Protein AF-A0A8T3NP96-F1 (afdb_monomer_lite)

Radius of gyration: 34.32 Å; chains: 1; bounding box: 72×90×73 Å

pLDDT: mean 74.41, std 21.09, range [34.72, 97.75]

Secondary structure (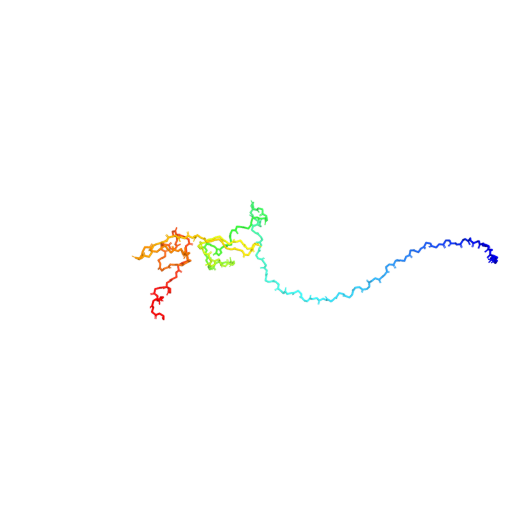DSSP, 8-state):
-----------------------------------PPPPTTTTSS--TT--PSPGGGT-TTSSS------SSEEETTTTEEE-PPEEEE-TTS-EEEE---EES-HHHHHHHTPEE-GGGGGTT--

Foldseek 3Di:
DDDDDDDDDDDDDDDDDDDDDDDDDDDDPPDPDDPDPDQPVVPDPDDSPDDDDAPCVVPVVHDDDHDQFFQFDADPVVRDTDHDWDWDADPVRDIDIDTAAEDCDPVCCVVNRHHHDVCVVCVVVD

Sequence (126 aa):
MTFAIPRRQLTRGAAILGALALAAATMMPALAQDPLPPPSSTGTNIPLTYQGPPPSEVDKNLVGPVKLLRAGTVDEAAFTVTLPLYRGELSNGKNVWYILTDTTDERNAEALGLNFSAKLNYAAIG

Struct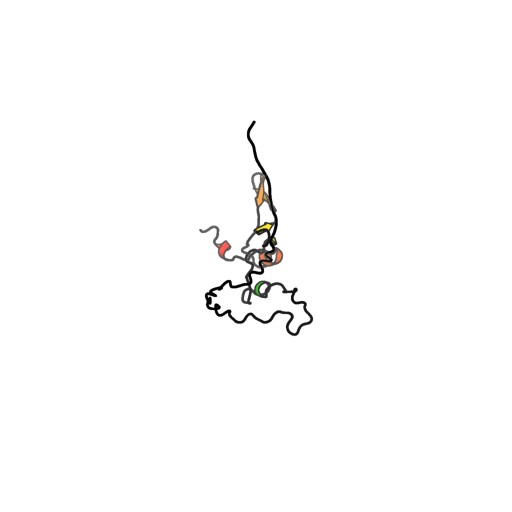ure (mmCIF, N/CA/C/O backbone):
data_AF-A0A8T3NP96-F1
#
_entry.id   AF-A0A8T3NP96-F1
#
loop_
_atom_site.group_PDB
_atom_site.id
_atom_site.type_symbol
_atom_site.label_atom_id
_atom_site.label_alt_id
_atom_site.label_comp_id
_atom_site.label_asym_id
_atom_site.label_entity_id
_atom_site.label_seq_id
_atom_site.pdbx_PDB_ins_code
_atom_site.Cartn_x
_atom_site.Cartn_y
_atom_site.Cartn_z
_atom_site.occupancy
_atom_site.B_iso_or_equiv
_atom_site.auth_seq_id
_atom_site.auth_comp_id
_atom_site.auth_asym_id
_atom_site.auth_atom_id
_atom_site.pdbx_PDB_model_num
ATOM 1 N N . MET A 1 1 ? 40.699 72.893 -41.381 1.00 41.19 1 MET A N 1
ATOM 2 C CA . MET A 1 1 ? 42.113 72.996 -41.809 1.00 41.19 1 MET A CA 1
ATOM 3 C C . MET A 1 1 ? 42.913 71.916 -41.091 1.00 41.19 1 MET A C 1
ATOM 5 O O . MET A 1 1 ? 42.533 71.588 -39.976 1.00 41.19 1 MET A O 1
ATOM 9 N N . THR A 1 2 ? 43.962 71.404 -41.752 1.00 38.09 2 THR A N 1
ATOM 10 C CA . THR A 1 2 ? 44.848 70.261 -41.402 1.00 38.09 2 THR A CA 1
ATOM 11 C C . THR A 1 2 ? 44.342 68.910 -41.951 1.00 38.09 2 THR A C 1
ATOM 13 O O . THR A 1 2 ? 43.380 68.369 -41.424 1.00 38.09 2 THR A O 1
ATOM 16 N N . PHE A 1 3 ? 44.715 68.504 -43.184 1.00 35.47 3 PHE A N 1
ATOM 17 C CA . PHE A 1 3 ? 45.943 67.769 -43.621 1.00 35.47 3 PHE A CA 1
ATOM 18 C C . PHE A 1 3 ? 46.060 66.376 -42.955 1.00 35.47 3 PHE A C 1
ATOM 20 O O . PHE A 1 3 ? 45.843 66.282 -41.760 1.00 35.47 3 PHE A O 1
ATOM 27 N N . ALA A 1 4 ? 46.435 65.248 -43.572 1.00 38.00 4 ALA A N 1
ATOM 28 C CA . ALA A 1 4 ? 46.990 64.889 -44.883 1.00 38.00 4 ALA A CA 1
ATOM 29 C C . ALA A 1 4 ? 46.973 63.330 -44.981 1.00 38.00 4 ALA A C 1
ATOM 31 O O . ALA A 1 4 ? 47.174 62.670 -43.971 1.00 38.00 4 ALA A O 1
ATOM 32 N N . ILE A 1 5 ? 46.630 62.726 -46.128 1.00 50.00 5 ILE A N 1
ATOM 33 C CA . ILE A 1 5 ? 47.512 62.005 -47.090 1.00 50.00 5 ILE A CA 1
ATOM 34 C C . ILE A 1 5 ? 47.434 60.453 -47.000 1.00 50.00 5 ILE A C 1
ATOM 36 O O . ILE A 1 5 ? 47.367 59.904 -45.905 1.00 50.00 5 ILE A O 1
ATOM 40 N N . PRO A 1 6 ? 47.430 59.733 -48.149 1.00 60.97 6 PRO A N 1
ATOM 41 C CA . PRO A 1 6 ? 47.130 58.300 -48.271 1.00 60.97 6 PRO A CA 1
ATOM 42 C C . PRO A 1 6 ? 48.387 57.438 -48.524 1.00 60.97 6 PRO A C 1
ATOM 44 O O . PRO A 1 6 ? 49.422 57.986 -48.893 1.00 60.97 6 PRO A O 1
ATOM 47 N N . ARG A 1 7 ? 48.278 56.094 -48.472 1.00 42.62 7 ARG A N 1
ATOM 48 C CA . ARG A 1 7 ? 48.787 55.132 -49.496 1.00 42.62 7 ARG A CA 1
ATOM 49 C C . ARG A 1 7 ? 48.939 53.684 -48.995 1.00 42.62 7 ARG A C 1
ATOM 51 O O . ARG A 1 7 ? 49.480 53.457 -47.927 1.00 42.62 7 ARG A O 1
ATOM 58 N N . ARG A 1 8 ? 48.673 52.775 -49.952 1.00 40.03 8 ARG A N 1
ATOM 59 C CA . ARG A 1 8 ? 49.332 51.475 -50.244 1.00 40.03 8 ARG A CA 1
ATOM 60 C C . ARG A 1 8 ? 49.143 50.336 -49.228 1.00 40.03 8 ARG A C 1
ATOM 62 O O . ARG A 1 8 ? 49.517 50.456 -48.080 1.00 40.03 8 ARG A O 1
ATOM 69 N N . GLN A 1 9 ? 48.446 49.256 -49.593 1.00 41.38 9 GLN A N 1
ATOM 70 C CA . GLN A 1 9 ? 48.787 48.159 -50.529 1.00 41.38 9 GLN A CA 1
ATOM 71 C C . GLN A 1 9 ? 49.557 46.999 -49.880 1.00 41.38 9 GLN A C 1
ATOM 73 O O . GLN A 1 9 ? 50.640 47.211 -49.353 1.00 41.38 9 GLN A O 1
ATOM 78 N N . LEU A 1 10 ? 49.005 45.794 -50.116 1.00 44.31 10 LEU A N 1
ATOM 79 C CA . LEU A 1 10 ? 49.567 44.442 -49.963 1.00 44.31 10 LEU A CA 1
ATOM 80 C C . LEU A 1 10 ? 49.906 44.049 -48.506 1.00 44.31 10 LEU A C 1
ATOM 82 O O . LEU A 1 10 ? 50.438 44.828 -47.739 1.00 44.31 10 LEU A O 1
ATOM 86 N N . THR A 1 11 ? 49.649 42.835 -48.019 1.00 37.06 11 THR A N 1
ATOM 87 C CA . THR A 1 11 ? 50.062 41.564 -48.618 1.00 37.06 11 THR A CA 1
ATOM 88 C C . THR A 1 11 ? 49.381 40.393 -47.891 1.00 37.06 11 THR A C 1
ATOM 90 O O . THR A 1 11 ? 49.174 40.430 -46.686 1.00 37.06 11 THR A O 1
ATOM 93 N N . ARG A 1 12 ? 49.060 39.363 -48.676 1.00 46.94 12 ARG A N 1
ATOM 94 C CA . ARG A 1 12 ? 48.894 37.927 -48.381 1.00 46.94 12 ARG A CA 1
ATOM 95 C C . ARG A 1 12 ? 49.326 37.440 -46.985 1.00 46.94 12 ARG A C 1
ATOM 97 O O . ARG A 1 12 ? 50.454 37.673 -46.571 1.00 46.94 12 ARG A O 1
ATOM 104 N N . GLY A 1 13 ? 48.499 36.586 -46.383 1.00 34.72 13 GLY A N 1
ATOM 105 C CA . GLY A 1 13 ? 48.904 35.728 -45.270 1.00 34.72 13 GLY A CA 1
ATOM 106 C C . GLY A 1 13 ? 47.811 34.737 -44.893 1.00 34.72 13 GLY A C 1
ATOM 107 O O . GLY A 1 13 ? 47.053 34.980 -43.964 1.00 34.72 13 GLY A O 1
ATOM 108 N N . ALA A 1 14 ? 47.702 33.637 -45.640 1.00 48.19 14 ALA A N 1
ATOM 109 C CA . ALA A 1 14 ? 46.930 32.477 -45.215 1.00 48.19 14 ALA A CA 1
ATOM 110 C C . ALA A 1 14 ? 47.599 31.883 -43.964 1.00 48.19 14 ALA A C 1
ATOM 112 O O . ALA A 1 14 ? 48.727 31.402 -44.044 1.00 48.19 14 ALA A O 1
ATOM 113 N N . ALA A 1 15 ? 46.923 31.938 -42.818 1.00 35.72 15 ALA A N 1
ATOM 114 C CA . ALA A 1 15 ? 47.371 31.284 -41.596 1.00 35.72 15 ALA A CA 1
ATOM 115 C C . ALA A 1 15 ? 46.652 29.936 -41.462 1.00 35.72 15 ALA A C 1
ATOM 117 O O . ALA A 1 15 ? 45.538 29.850 -40.953 1.00 35.72 15 ALA A O 1
ATOM 118 N N . ILE A 1 16 ? 47.306 28.884 -41.955 1.00 44.75 16 ILE A N 1
ATOM 119 C CA . ILE A 1 16 ? 47.082 27.512 -41.502 1.00 44.75 16 ILE A CA 1
ATOM 120 C C . ILE A 1 16 ? 47.903 27.373 -40.217 1.00 44.75 16 ILE A C 1
ATOM 122 O O . ILE A 1 16 ? 49.129 27.432 -40.268 1.00 44.75 16 ILE A O 1
ATOM 126 N N . LEU A 1 17 ? 47.242 27.209 -39.074 1.00 38.34 17 LEU A N 1
ATOM 127 C CA . LEU A 1 17 ? 47.885 26.822 -37.819 1.00 38.34 17 LEU A CA 1
ATOM 128 C C . LEU A 1 17 ? 47.223 25.538 -37.336 1.00 38.34 17 LEU A C 1
ATOM 130 O O . LEU A 1 17 ? 46.101 25.530 -36.835 1.00 38.34 17 LEU A O 1
ATOM 134 N N . GLY A 1 18 ? 47.931 24.442 -37.600 1.00 36.53 18 GLY A N 1
ATOM 135 C CA . GLY A 1 18 ? 47.600 23.106 -37.148 1.00 36.53 18 GLY A CA 1
ATOM 136 C C . GLY A 1 18 ? 47.941 22.893 -35.673 1.00 36.53 18 GLY A C 1
ATOM 137 O O . GLY A 1 18 ? 48.942 23.393 -35.170 1.00 36.53 18 GLY A O 1
ATOM 138 N N . ALA A 1 19 ? 47.045 22.141 -35.036 1.00 45.16 19 ALA A N 1
ATOM 139 C CA . ALA A 1 19 ? 47.206 21.192 -33.937 1.00 45.16 19 ALA A CA 1
ATOM 140 C C . ALA A 1 19 ? 48.500 21.214 -33.100 1.00 45.16 19 ALA A C 1
ATOM 142 O O . ALA A 1 19 ? 49.565 20.872 -33.603 1.00 45.16 19 ALA A O 1
ATOM 143 N N . LEU A 1 20 ? 48.338 21.378 -31.779 1.00 37.72 20 LEU A N 1
ATOM 144 C CA . LEU A 1 20 ? 48.697 20.339 -30.799 1.00 37.72 20 LEU A CA 1
ATOM 145 C C . LEU A 1 20 ? 48.077 20.680 -29.428 1.00 37.72 20 LEU A C 1
ATOM 147 O O . LEU A 1 20 ? 48.586 21.532 -28.706 1.00 37.72 20 LEU A O 1
ATOM 151 N N . ALA A 1 21 ? 46.970 20.031 -29.059 1.00 43.34 21 ALA A N 1
ATOM 152 C CA . ALA A 1 21 ? 46.462 20.056 -27.687 1.00 43.34 21 ALA A CA 1
ATOM 153 C C . ALA A 1 21 ? 46.843 18.733 -27.012 1.00 43.34 21 ALA A C 1
ATOM 155 O O . ALA A 1 21 ? 46.340 17.670 -27.373 1.00 43.34 21 ALA A O 1
ATOM 156 N N . LEU A 1 22 ? 47.780 18.804 -26.069 1.00 41.09 22 LEU A N 1
ATOM 157 C CA . LEU A 1 22 ? 48.245 17.681 -25.265 1.00 41.09 22 LEU A CA 1
ATOM 158 C C . LEU A 1 22 ? 47.193 17.381 -24.183 1.00 41.09 22 LEU A C 1
ATOM 160 O O . LEU A 1 22 ? 47.129 18.072 -23.170 1.00 41.09 22 LEU A O 1
ATOM 164 N N . ALA A 1 23 ? 46.338 16.382 -24.408 1.00 41.47 23 ALA A N 1
ATOM 165 C CA . ALA A 1 23 ? 45.392 15.913 -23.398 1.00 41.47 23 ALA A CA 1
ATOM 166 C C . ALA A 1 23 ? 46.086 14.905 -22.469 1.00 41.47 23 ALA A C 1
ATOM 168 O O . ALA A 1 23 ? 46.388 13.780 -22.866 1.00 41.47 23 ALA A O 1
ATOM 169 N N . ALA A 1 24 ? 46.343 15.310 -21.225 1.00 41.41 24 ALA A N 1
ATOM 170 C CA . ALA A 1 24 ? 46.736 14.399 -20.159 1.00 41.41 24 ALA A CA 1
ATOM 171 C C . ALA A 1 24 ? 45.517 13.548 -19.760 1.00 41.41 24 ALA A C 1
ATOM 173 O O . ALA A 1 24 ? 44.618 14.025 -19.072 1.00 41.41 24 ALA A O 1
ATOM 174 N N . ALA A 1 25 ? 45.466 12.297 -20.221 1.00 45.06 25 ALA A N 1
ATOM 175 C CA . ALA A 1 25 ? 44.471 11.330 -19.778 1.00 45.06 25 ALA A CA 1
ATOM 176 C C . ALA A 1 25 ? 44.874 10.784 -18.400 1.00 45.06 25 ALA A C 1
ATOM 178 O O . ALA A 1 25 ? 45.764 9.942 -18.282 1.00 45.06 25 ALA A O 1
ATOM 179 N N . THR A 1 26 ? 44.227 11.268 -17.343 1.00 43.72 26 THR A N 1
ATOM 180 C CA . THR A 1 26 ? 44.238 10.608 -16.038 1.00 43.72 26 THR A CA 1
ATOM 181 C C . THR A 1 26 ? 43.451 9.301 -16.149 1.00 43.72 26 THR A C 1
ATOM 183 O O . THR A 1 26 ? 42.236 9.301 -16.332 1.00 43.72 26 THR A O 1
ATOM 186 N N . MET A 1 27 ? 44.148 8.164 -16.070 1.00 48.72 27 MET A N 1
ATOM 187 C CA . MET A 1 27 ? 43.515 6.848 -15.978 1.00 48.72 27 MET A CA 1
ATOM 188 C C . MET A 1 27 ? 42.755 6.739 -14.651 1.00 48.72 27 MET A C 1
ATOM 190 O O . MET A 1 27 ? 43.365 6.639 -13.589 1.00 48.72 27 MET A O 1
ATOM 194 N N . MET A 1 28 ? 41.423 6.757 -14.703 1.00 51.47 28 MET A N 1
ATOM 195 C CA . MET A 1 28 ? 40.599 6.258 -13.602 1.00 51.47 28 MET A CA 1
ATOM 196 C C . MET A 1 28 ? 40.666 4.724 -13.602 1.00 51.47 28 MET A C 1
ATOM 198 O O . MET A 1 28 ? 40.574 4.121 -14.675 1.00 51.47 28 MET A O 1
ATOM 202 N N . PRO A 1 29 ? 40.811 4.066 -12.439 1.00 47.22 29 PRO A N 1
ATOM 203 C CA . PRO A 1 29 ? 40.694 2.621 -12.375 1.00 47.22 29 PRO A CA 1
ATOM 204 C C . PRO A 1 29 ? 39.235 2.262 -12.665 1.00 47.22 29 PRO A C 1
ATOM 206 O O . PRO A 1 29 ? 38.320 2.784 -12.026 1.00 47.22 29 PRO A O 1
ATOM 209 N N . ALA A 1 30 ? 39.009 1.397 -13.654 1.00 54.41 30 ALA A N 1
ATOM 210 C CA . ALA A 1 30 ? 37.698 0.808 -13.872 1.00 54.41 30 ALA A CA 1
ATOM 211 C C . ALA A 1 30 ? 37.311 0.052 -12.594 1.00 54.41 30 ALA A C 1
ATOM 213 O O . ALA A 1 30 ? 37.993 -0.897 -12.205 1.00 54.41 30 ALA A O 1
ATOM 214 N N . LEU A 1 31 ? 36.254 0.503 -11.914 1.00 43.22 31 LEU A N 1
ATOM 215 C CA . LEU A 1 31 ? 35.629 -0.271 -10.847 1.00 43.22 31 LEU A CA 1
ATOM 216 C C . LEU A 1 31 ? 35.284 -1.633 -11.449 1.00 43.22 31 LEU A C 1
ATOM 218 O O . LEU A 1 31 ? 34.625 -1.676 -12.487 1.00 43.22 31 LEU A O 1
ATOM 222 N N . ALA A 1 32 ? 35.774 -2.719 -10.852 1.00 53.78 32 ALA A N 1
ATOM 223 C CA . ALA A 1 32 ? 35.394 -4.064 -11.255 1.00 53.78 32 ALA A CA 1
ATOM 224 C C . ALA A 1 32 ? 33.866 -4.154 -11.165 1.00 53.78 32 ALA A C 1
ATOM 226 O O . ALA A 1 32 ? 33.302 -4.178 -10.075 1.00 53.78 32 ALA A O 1
ATOM 227 N N . GLN A 1 33 ? 33.199 -4.088 -12.315 1.00 47.94 33 GLN A N 1
ATOM 228 C CA . GLN A 1 33 ? 31.772 -4.324 -12.401 1.00 47.94 33 GLN A CA 1
ATOM 229 C C . GLN A 1 33 ? 31.595 -5.825 -12.220 1.00 47.94 33 GLN A C 1
ATOM 231 O O . GLN A 1 33 ? 32.196 -6.600 -12.971 1.00 47.94 33 GLN A O 1
ATOM 236 N N . ASP A 1 34 ? 30.802 -6.233 -11.229 1.00 55.75 34 ASP A N 1
ATOM 237 C CA . ASP A 1 34 ? 30.281 -7.596 -11.206 1.00 55.75 34 ASP A CA 1
ATOM 238 C C . ASP A 1 34 ? 29.719 -7.901 -12.603 1.00 55.75 34 ASP A C 1
ATOM 240 O O . ASP A 1 34 ? 29.055 -7.032 -13.186 1.00 55.75 34 ASP A O 1
ATOM 244 N N . PRO A 1 35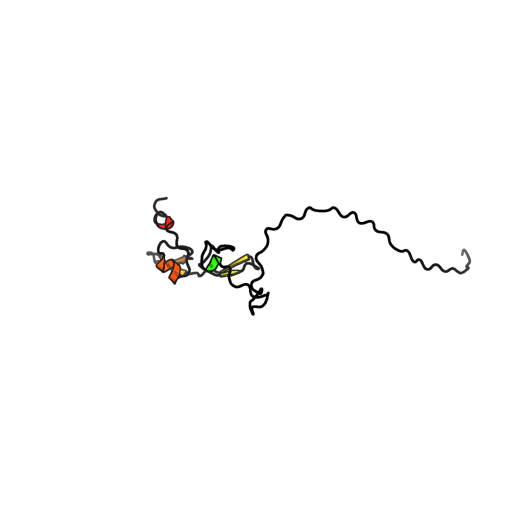 ? 30.025 -9.072 -13.194 1.00 56.22 35 PRO A N 1
ATOM 245 C CA . PRO A 1 35 ? 29.558 -9.392 -14.532 1.00 56.22 35 PRO A CA 1
ATOM 246 C C . PRO A 1 35 ? 28.038 -9.258 -14.561 1.00 56.22 35 PRO A C 1
ATOM 248 O O . PRO A 1 35 ? 27.323 -9.995 -13.880 1.00 56.22 35 PRO A O 1
ATOM 251 N N . LEU A 1 36 ? 27.552 -8.283 -15.332 1.00 58.56 36 LEU A N 1
ATOM 252 C CA . LEU A 1 36 ? 26.124 -8.089 -15.509 1.00 58.56 36 LEU A CA 1
ATOM 253 C C . LEU A 1 36 ? 25.564 -9.359 -16.160 1.00 58.56 36 LEU A C 1
ATOM 255 O O . LEU A 1 36 ? 26.158 -9.858 -17.125 1.00 58.56 36 LEU A O 1
ATOM 259 N N . PRO A 1 37 ? 24.446 -9.904 -15.653 1.00 64.50 37 PRO A N 1
ATOM 260 C CA . PRO A 1 37 ? 23.790 -11.013 -16.323 1.00 64.50 37 PRO A CA 1
ATOM 261 C C . PRO A 1 37 ? 23.498 -10.628 -17.786 1.00 64.50 37 PRO A C 1
ATOM 263 O O . PRO A 1 37 ? 23.195 -9.462 -18.064 1.00 64.50 37 PRO A O 1
ATOM 266 N N . PRO A 1 38 ? 23.616 -11.572 -18.740 1.00 67.50 38 PRO A N 1
ATOM 267 C CA . PRO A 1 38 ? 23.352 -11.291 -20.146 1.00 67.50 38 PRO A CA 1
ATOM 268 C C . PRO A 1 38 ? 21.921 -10.759 -20.326 1.00 67.50 38 PRO A C 1
ATOM 270 O O . PRO A 1 38 ? 21.019 -11.167 -19.588 1.00 67.50 38 PRO A O 1
ATOM 273 N N . PRO A 1 39 ? 21.684 -9.861 -21.301 1.00 68.25 39 PRO A N 1
ATOM 274 C CA . PRO A 1 39 ? 20.360 -9.292 -21.515 1.00 68.25 39 PRO A CA 1
ATOM 275 C C . PRO A 1 39 ? 19.359 -10.395 -21.867 1.00 68.25 39 PRO A C 1
ATOM 277 O O . PRO A 1 39 ? 19.718 -11.377 -22.523 1.00 68.25 39 PRO A O 1
ATOM 280 N N . SER A 1 40 ? 18.091 -10.207 -21.490 1.00 68.00 40 SER A N 1
ATOM 281 C CA . SER A 1 40 ? 17.003 -11.179 -21.687 1.00 68.00 40 SER A CA 1
ATOM 282 C C . SER A 1 40 ? 16.797 -11.606 -23.149 1.00 68.00 40 SER A C 1
ATOM 284 O O . SER A 1 40 ? 16.240 -12.671 -23.398 1.00 68.00 40 SER A O 1
ATOM 286 N N . SER A 1 41 ? 17.283 -10.810 -24.108 1.00 74.12 41 SER A N 1
ATOM 287 C CA . SER A 1 41 ? 17.304 -11.087 -25.552 1.00 74.12 41 SER A CA 1
ATOM 288 C C . SER A 1 41 ? 18.350 -12.125 -25.985 1.00 74.12 41 SER A C 1
ATOM 290 O O . SER A 1 41 ? 18.402 -12.519 -27.149 1.00 74.12 41 SER A O 1
ATOM 292 N N . THR A 1 42 ? 19.243 -12.545 -25.088 1.00 76.75 42 THR A N 1
ATOM 293 C CA . THR A 1 42 ? 20.285 -13.530 -25.400 1.00 76.75 42 THR A CA 1
ATOM 294 C C . THR A 1 42 ? 19.654 -14.916 -25.472 1.00 76.75 42 THR A C 1
ATOM 296 O O . THR A 1 42 ? 19.278 -15.484 -24.453 1.00 76.75 42 THR A O 1
ATOM 299 N N . GLY A 1 43 ? 19.520 -15.466 -26.681 1.00 71.62 43 GLY A N 1
ATOM 300 C CA . GLY A 1 43 ? 18.939 -16.799 -26.892 1.00 71.62 43 GLY A CA 1
ATOM 301 C C . GLY A 1 43 ? 17.404 -16.852 -26.886 1.00 71.62 43 GLY A C 1
ATOM 302 O O . GLY A 1 43 ? 16.843 -17.945 -26.875 1.00 71.62 43 GLY A O 1
ATOM 303 N N . THR A 1 44 ? 16.716 -15.706 -26.926 1.00 76.38 44 THR A N 1
ATOM 304 C CA . THR A 1 44 ? 15.247 -15.614 -27.005 1.00 76.38 44 THR A CA 1
ATOM 305 C C . THR A 1 44 ? 14.820 -14.689 -28.154 1.00 76.38 44 THR A C 1
ATOM 307 O O . THR A 1 44 ? 15.589 -13.840 -28.596 1.00 76.38 44 THR A O 1
ATOM 310 N N . ASN A 1 45 ? 13.584 -14.824 -28.655 1.00 74.44 45 ASN A N 1
ATOM 311 C CA . ASN A 1 45 ? 13.000 -13.887 -29.631 1.00 74.44 45 ASN A CA 1
ATOM 312 C C . ASN A 1 45 ? 12.321 -12.702 -28.918 1.00 74.44 45 ASN A C 1
ATOM 314 O O . ASN A 1 45 ? 11.150 -12.402 -29.146 1.00 74.44 45 ASN A O 1
ATOM 318 N N . ILE A 1 46 ? 13.034 -12.098 -27.969 1.00 67.06 46 ILE A N 1
ATOM 319 C CA . ILE A 1 46 ? 12.555 -10.982 -27.156 1.00 67.06 46 ILE A CA 1
ATOM 320 C C . ILE A 1 46 ? 13.459 -9.779 -27.459 1.00 67.06 46 ILE A C 1
ATOM 322 O O . ILE A 1 46 ? 14.684 -9.916 -27.400 1.00 67.06 46 ILE A O 1
ATOM 326 N N . PRO A 1 47 ? 12.907 -8.605 -27.820 1.00 71.44 47 PRO A N 1
ATOM 327 C CA . PRO A 1 47 ? 13.724 -7.439 -28.135 1.00 71.44 47 PRO A CA 1
ATOM 328 C C . PRO A 1 47 ? 14.501 -6.962 -26.900 1.00 71.44 47 PRO A C 1
ATOM 330 O O . PRO A 1 47 ? 14.001 -7.049 -25.782 1.00 71.44 47 PRO A O 1
ATOM 333 N N . LEU A 1 48 ? 15.692 -6.380 -27.106 1.00 63.66 48 LEU A N 1
ATOM 334 C CA . LEU A 1 48 ? 16.528 -5.776 -26.045 1.00 63.66 48 LEU A CA 1
ATOM 335 C C . LEU A 1 48 ? 15.774 -4.772 -25.158 1.00 63.66 48 LEU A C 1
ATOM 337 O O . LEU A 1 48 ? 16.166 -4.527 -24.021 1.00 63.66 48 LEU A O 1
ATOM 341 N N . THR A 1 49 ? 14.715 -4.170 -25.694 1.00 65.69 49 THR A N 1
ATOM 342 C CA . THR A 1 49 ? 13.879 -3.178 -25.017 1.00 65.69 49 THR A CA 1
ATOM 343 C C . THR A 1 49 ? 12.848 -3.789 -24.073 1.00 65.69 49 THR A C 1
ATOM 345 O O . THR A 1 49 ? 12.305 -3.071 -23.240 1.00 65.69 49 THR A O 1
ATOM 348 N N . TYR A 1 50 ? 12.565 -5.089 -24.179 1.00 62.31 50 TYR A N 1
ATOM 349 C CA . TYR A 1 50 ? 11.671 -5.782 -23.261 1.00 62.31 50 TYR A CA 1
ATOM 350 C C . TYR A 1 50 ? 12.497 -6.409 -22.141 1.00 62.31 50 TYR A C 1
ATOM 352 O O . TYR A 1 50 ? 12.990 -7.533 -22.241 1.00 62.31 50 TYR A O 1
ATOM 360 N N . GLN A 1 51 ? 12.645 -5.654 -21.061 1.00 64.75 51 GLN A N 1
ATOM 361 C CA . GLN A 1 51 ? 12.927 -6.230 -19.757 1.00 64.75 51 GLN A CA 1
ATOM 362 C C . GLN A 1 51 ? 11.566 -6.473 -19.119 1.00 64.75 51 GLN A C 1
ATOM 364 O O . GLN A 1 51 ? 10.799 -5.534 -18.905 1.00 64.75 51 GLN A O 1
ATOM 369 N N . GLY A 1 52 ? 11.224 -7.743 -18.906 1.00 69.19 52 GLY A N 1
ATOM 370 C CA . GLY A 1 52 ? 10.050 -8.074 -18.110 1.00 69.19 52 GLY A CA 1
ATOM 371 C C . GLY A 1 52 ? 10.165 -7.464 -16.706 1.00 69.19 52 GLY A C 1
ATOM 372 O O . GLY A 1 52 ? 11.260 -7.049 -16.310 1.00 69.19 52 GLY A O 1
ATOM 373 N N . PRO A 1 53 ? 9.059 -7.409 -15.946 1.00 73.00 53 PRO A N 1
ATOM 374 C CA . PRO A 1 53 ? 9.120 -7.034 -14.539 1.00 73.00 53 PRO A CA 1
ATOM 375 C C . PRO A 1 53 ? 10.226 -7.829 -13.829 1.00 73.00 53 PRO A C 1
ATOM 377 O O . PRO A 1 53 ? 10.440 -9.005 -14.161 1.00 73.00 53 PRO A O 1
ATOM 380 N N . PRO A 1 54 ? 10.977 -7.200 -12.909 1.00 78.12 54 PRO A N 1
ATOM 381 C CA . PRO A 1 54 ? 12.116 -7.854 -12.295 1.00 78.12 54 PRO A CA 1
ATOM 382 C C . PRO A 1 54 ? 11.648 -9.134 -11.584 1.00 78.12 54 PRO A C 1
ATOM 384 O O . PRO A 1 54 ? 10.552 -9.152 -11.020 1.00 78.12 54 PRO A O 1
ATOM 387 N N . PRO A 1 55 ? 12.455 -10.210 -11.579 1.00 80.12 55 PRO A N 1
ATOM 388 C CA . PRO A 1 55 ? 12.092 -11.468 -10.921 1.00 80.12 55 PRO A CA 1
ATOM 389 C C . PRO A 1 55 ? 11.638 -11.299 -9.459 1.00 80.12 55 PRO A C 1
ATOM 391 O O . PRO A 1 55 ? 10.794 -12.060 -8.985 1.00 80.12 55 PRO A O 1
ATOM 394 N N . SER A 1 56 ? 12.148 -10.265 -8.778 1.00 81.06 56 SER A N 1
ATOM 395 C CA . SER A 1 56 ? 11.751 -9.835 -7.433 1.00 81.06 56 SER A CA 1
ATOM 396 C C . SER A 1 56 ? 10.269 -9.455 -7.274 1.00 81.06 56 SER A C 1
ATOM 398 O O . SER A 1 56 ? 9.774 -9.455 -6.147 1.00 81.06 56 SER A O 1
ATOM 400 N N . GLU A 1 57 ? 9.542 -9.143 -8.356 1.00 78.81 57 GLU A N 1
ATOM 401 C CA . GLU A 1 57 ? 8.087 -8.913 -8.321 1.00 78.81 57 GLU A CA 1
ATOM 402 C C . GLU A 1 57 ? 7.284 -10.202 -8.117 1.00 78.81 57 GLU A C 1
ATOM 404 O O . GLU A 1 57 ? 6.195 -10.157 -7.547 1.00 78.81 57 GLU A O 1
ATOM 409 N N . VAL A 1 58 ? 7.817 -11.347 -8.560 1.00 80.25 58 VAL A N 1
ATOM 410 C CA . VAL A 1 58 ? 7.174 -12.659 -8.390 1.00 80.25 58 VAL A CA 1
ATOM 411 C C . VAL A 1 58 ? 7.608 -13.295 -7.074 1.00 80.25 58 VAL A C 1
ATOM 413 O O . VAL A 1 58 ? 6.772 -13.761 -6.303 1.00 80.25 58 VAL A O 1
ATOM 416 N N . ASP A 1 59 ? 8.913 -13.291 -6.800 1.00 80.62 59 ASP A N 1
ATOM 417 C CA . ASP A 1 59 ? 9.479 -13.767 -5.542 1.00 80.62 59 ASP A CA 1
ATOM 418 C C . ASP A 1 59 ? 10.559 -12.798 -5.066 1.00 80.62 59 ASP A C 1
ATOM 420 O O . ASP A 1 59 ? 11.608 -12.647 -5.687 1.00 80.62 59 ASP A O 1
ATOM 424 N N . LYS A 1 60 ? 10.312 -12.183 -3.907 1.00 81.94 60 LYS A N 1
ATOM 425 C CA . LYS A 1 60 ? 11.203 -11.216 -3.252 1.00 81.94 60 LYS A CA 1
ATOM 426 C C . LYS A 1 60 ? 12.621 -11.735 -2.979 1.00 81.94 60 LYS A C 1
ATOM 428 O O . LYS A 1 60 ? 13.494 -10.931 -2.671 1.00 81.94 60 LYS A O 1
ATOM 433 N N . ASN A 1 61 ? 12.838 -13.052 -3.010 1.00 85.38 61 ASN A N 1
ATOM 434 C CA . ASN A 1 61 ? 14.155 -13.665 -2.830 1.00 85.38 61 ASN A CA 1
ATOM 435 C C . ASN A 1 61 ? 14.972 -13.710 -4.132 1.00 85.38 61 ASN A C 1
ATOM 437 O O . ASN A 1 61 ? 16.157 -14.041 -4.097 1.00 85.38 61 ASN A O 1
ATOM 441 N N . LEU A 1 62 ? 14.352 -13.417 -5.277 1.00 86.69 62 LEU A N 1
ATOM 442 C CA . LEU A 1 62 ? 15.012 -13.381 -6.575 1.00 86.69 62 LEU A CA 1
ATOM 443 C C . LEU A 1 62 ? 15.678 -12.026 -6.829 1.00 86.69 62 LEU A C 1
ATOM 445 O O . LEU A 1 62 ? 15.428 -11.032 -6.150 1.00 86.69 62 LEU A O 1
ATOM 449 N N . VAL A 1 63 ? 16.564 -12.003 -7.826 1.00 83.44 63 VAL A N 1
ATOM 450 C CA . VAL A 1 63 ? 17.381 -10.828 -8.133 1.00 83.44 63 VAL A CA 1
ATOM 451 C C . VAL A 1 63 ? 16.521 -9.662 -8.639 1.00 83.44 63 VAL A C 1
ATOM 453 O O . VAL A 1 63 ? 15.617 -9.853 -9.454 1.00 83.44 63 VAL A O 1
ATOM 456 N N . GLY A 1 64 ? 16.841 -8.450 -8.184 1.00 82.00 64 GLY A N 1
ATOM 457 C CA . GLY A 1 64 ? 16.187 -7.210 -8.606 1.00 82.00 64 GLY A CA 1
ATOM 458 C C . GLY A 1 64 ? 15.738 -6.332 -7.433 1.00 82.00 64 GLY A C 1
ATOM 459 O O . GLY A 1 64 ? 15.741 -6.772 -6.282 1.00 82.00 64 GLY A O 1
ATOM 460 N N . PRO A 1 65 ? 15.372 -5.067 -7.697 1.00 80.62 65 PRO A N 1
ATOM 461 C CA . PRO A 1 65 ? 14.807 -4.190 -6.679 1.00 80.62 65 PRO A CA 1
ATOM 462 C C . PRO A 1 65 ? 13.455 -4.738 -6.203 1.00 80.62 65 PRO A C 1
ATOM 464 O O . PRO A 1 65 ? 12.592 -5.092 -7.005 1.00 80.62 65 PRO A O 1
ATOM 467 N N . VAL A 1 66 ? 13.261 -4.821 -4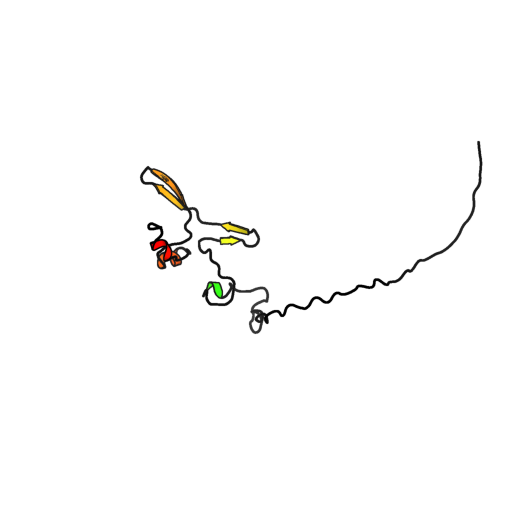.887 1.00 82.06 66 VAL A N 1
ATOM 468 C CA . VAL A 1 66 ? 11.984 -5.250 -4.301 1.00 82.06 66 VAL A CA 1
ATOM 469 C C . VAL A 1 66 ? 11.073 -4.036 -4.156 1.00 82.06 66 VAL A C 1
ATOM 471 O O . VAL A 1 66 ? 11.405 -3.078 -3.453 1.00 82.06 66 VAL A O 1
ATOM 474 N N . LYS A 1 67 ? 9.897 -4.082 -4.787 1.00 80.75 67 LYS A N 1
ATOM 475 C CA . LYS A 1 67 ? 8.890 -3.028 -4.659 1.00 80.75 67 LYS A CA 1
ATOM 476 C C . LYS A 1 67 ? 8.135 -3.175 -3.338 1.00 80.75 67 LYS A C 1
ATOM 478 O O . LYS A 1 67 ? 7.350 -4.099 -3.158 1.00 80.75 67 LYS A O 1
ATOM 483 N N . LEU A 1 68 ? 8.374 -2.244 -2.415 1.00 87.38 68 LEU A N 1
ATOM 484 C CA . LEU A 1 68 ? 7.765 -2.273 -1.080 1.00 87.38 68 LEU A CA 1
ATOM 485 C C . LEU A 1 68 ? 6.356 -1.680 -1.032 1.00 87.38 68 LEU A C 1
ATOM 487 O O . LEU A 1 68 ? 5.615 -1.979 -0.107 1.00 87.38 68 LEU A O 1
ATOM 491 N N . LEU A 1 69 ? 5.976 -0.831 -1.986 1.00 88.56 69 LEU A N 1
ATOM 492 C CA . LEU A 1 69 ? 4.638 -0.250 -2.031 1.00 88.56 69 LEU A CA 1
ATOM 493 C C . LEU A 1 69 ? 3.768 -1.004 -3.036 1.00 88.56 69 LEU A C 1
ATOM 495 O O . LEU A 1 69 ? 3.990 -0.904 -4.244 1.00 88.56 69 LEU A O 1
ATOM 499 N N . ARG A 1 70 ? 2.753 -1.711 -2.531 1.00 90.31 70 ARG A N 1
ATOM 500 C CA . ARG A 1 70 ? 1.791 -2.458 -3.359 1.00 90.31 70 ARG A CA 1
ATOM 501 C C . ARG A 1 70 ? 0.453 -1.743 -3.557 1.00 90.31 70 ARG A C 1
ATOM 503 O O . ARG A 1 70 ? -0.167 -1.915 -4.597 1.00 90.31 70 ARG A O 1
ATOM 510 N N . ALA A 1 71 ? 0.061 -0.880 -2.618 1.00 92.38 71 ALA A N 1
ATOM 511 C CA . ALA A 1 71 ? -1.273 -0.277 -2.551 1.00 92.38 71 ALA A CA 1
ATOM 512 C C . ALA A 1 71 ? -1.620 0.743 -3.659 1.00 92.38 71 ALA A C 1
ATOM 514 O O . ALA A 1 71 ? -2.662 1.394 -3.593 1.00 92.38 71 ALA A O 1
ATOM 515 N N . GLY A 1 72 ? -0.756 0.933 -4.657 1.00 91.44 72 GLY A N 1
ATOM 516 C CA . GLY A 1 72 ? -0.961 1.910 -5.720 1.00 91.44 72 GLY A CA 1
ATOM 517 C C . GLY A 1 72 ? 0.132 1.882 -6.783 1.00 91.44 72 GLY A C 1
ATOM 518 O O . GLY A 1 72 ? 0.948 0.960 -6.856 1.00 91.44 72 GLY A O 1
ATOM 519 N N . THR A 1 73 ? 0.150 2.914 -7.624 1.00 90.62 73 THR A N 1
ATOM 520 C CA . THR A 1 73 ? 1.101 3.037 -8.734 1.00 90.62 73 THR A CA 1
ATOM 521 C C . THR A 1 73 ? 2.211 4.021 -8.389 1.00 90.62 73 THR A C 1
ATOM 523 O O . THR A 1 73 ? 1.955 5.098 -7.848 1.00 90.62 73 THR A O 1
ATOM 526 N N . VAL A 1 74 ? 3.444 3.650 -8.727 1.00 88.75 74 VAL A N 1
ATOM 527 C CA . VAL A 1 74 ? 4.635 4.492 -8.571 1.00 88.75 74 VAL A CA 1
ATOM 528 C C . VAL A 1 74 ? 5.064 4.933 -9.962 1.00 88.75 74 VAL A C 1
ATOM 530 O O . VAL A 1 74 ? 5.235 4.087 -10.838 1.00 88.75 74 VAL A O 1
ATOM 533 N N . ASP A 1 75 ? 5.215 6.239 -10.150 1.00 88.94 75 ASP A N 1
ATOM 534 C CA . ASP A 1 75 ? 5.866 6.829 -11.313 1.00 88.94 75 ASP A CA 1
ATOM 535 C C . ASP A 1 75 ? 7.274 7.257 -10.891 1.00 88.94 75 ASP A C 1
ATOM 537 O O . ASP A 1 75 ? 7.467 8.273 -10.216 1.00 88.94 75 ASP A O 1
ATOM 541 N N . GLU A 1 76 ? 8.255 6.434 -11.252 1.00 86.38 76 GLU A N 1
ATOM 542 C CA . GLU A 1 76 ? 9.658 6.645 -10.896 1.00 86.38 76 GLU A CA 1
ATOM 543 C C . GLU A 1 76 ? 10.283 7.826 -11.648 1.00 86.38 76 GLU A C 1
ATOM 545 O O . GLU A 1 76 ? 11.185 8.471 -11.119 1.00 86.38 76 GLU A O 1
ATOM 550 N N . ALA A 1 77 ? 9.792 8.154 -12.849 1.00 86.81 77 ALA A N 1
ATOM 551 C CA . ALA A 1 77 ? 10.311 9.268 -13.639 1.00 86.81 77 ALA A CA 1
ATOM 552 C C . ALA A 1 77 ? 9.831 10.615 -13.085 1.00 86.81 77 ALA A C 1
ATOM 554 O O . ALA A 1 77 ? 10.595 11.580 -13.032 1.00 86.81 77 ALA A O 1
ATOM 555 N N . ALA A 1 78 ? 8.570 10.674 -12.651 1.00 93.12 78 ALA A N 1
ATOM 556 C CA . ALA A 1 78 ? 7.993 11.856 -12.023 1.00 93.12 78 ALA A CA 1
ATOM 557 C C . ALA A 1 78 ? 8.268 11.940 -10.512 1.00 93.12 78 ALA A C 1
ATOM 559 O O . ALA A 1 78 ? 7.958 12.963 -9.904 1.00 93.12 78 ALA A O 1
ATOM 560 N N . PHE A 1 79 ? 8.821 10.888 -9.898 1.00 88.69 79 PHE A N 1
ATOM 561 C CA . PHE A 1 79 ? 8.955 10.741 -8.443 1.00 88.69 79 PHE A CA 1
ATOM 562 C C . PHE A 1 79 ? 7.621 10.918 -7.702 1.00 88.69 79 PHE A C 1
ATOM 564 O O . PHE A 1 79 ? 7.552 11.558 -6.650 1.00 88.69 79 PHE A O 1
ATOM 571 N N . THR A 1 80 ? 6.541 10.358 -8.253 1.00 94.75 80 THR A N 1
ATOM 572 C CA . THR A 1 80 ? 5.200 10.462 -7.663 1.00 94.75 80 THR A CA 1
ATOM 573 C C . THR A 1 80 ? 4.588 9.101 -7.370 1.00 94.75 80 THR A C 1
ATOM 575 O O . THR A 1 80 ? 4.936 8.076 -7.956 1.00 94.75 80 THR A O 1
ATOM 578 N N . VAL A 1 81 ? 3.647 9.100 -6.428 1.00 93.44 81 VAL A N 1
ATOM 579 C CA . VAL A 1 81 ? 2.846 7.935 -6.069 1.00 93.44 81 VAL A CA 1
ATOM 580 C C . VAL A 1 81 ? 1.369 8.298 -6.132 1.00 93.44 81 VAL A C 1
ATOM 582 O O . VAL A 1 81 ? 0.958 9.344 -5.631 1.00 93.44 81 VAL A O 1
ATOM 585 N N . THR A 1 82 ? 0.565 7.423 -6.734 1.00 95.94 82 THR A N 1
ATOM 586 C CA . THR A 1 82 ? -0.898 7.539 -6.744 1.00 95.94 82 THR A CA 1
ATOM 587 C C . THR A 1 82 ? -1.496 6.445 -5.872 1.00 95.94 82 THR A C 1
ATOM 589 O O . THR A 1 82 ? -1.250 5.261 -6.105 1.00 95.94 82 THR A O 1
ATOM 592 N N . LEU A 1 83 ? -2.282 6.846 -4.869 1.00 95.69 83 LEU A N 1
ATOM 593 C CA . LEU A 1 83 ? -2.907 5.952 -3.893 1.00 95.69 83 LEU A CA 1
ATOM 594 C C . LEU A 1 83 ? -4.440 6.078 -3.933 1.00 95.69 83 LEU A C 1
ATOM 596 O O . LEU A 1 83 ? -4.946 7.197 -4.065 1.00 95.69 83 LEU A O 1
ATOM 600 N N . PRO A 1 84 ? -5.193 4.975 -3.775 1.00 94.69 84 PRO A N 1
ATOM 601 C CA . PRO A 1 84 ? -6.645 5.023 -3.647 1.00 94.69 84 PRO A CA 1
ATOM 602 C C . PRO A 1 84 ? -7.072 5.743 -2.365 1.00 94.69 84 PRO A C 1
ATOM 604 O O . PRO A 1 84 ? -6.619 5.399 -1.273 1.00 94.69 84 PRO A O 1
ATOM 607 N N . LEU A 1 85 ? -7.980 6.712 -2.497 1.00 96.81 85 LEU A N 1
ATOM 608 C CA . LEU A 1 85 ? -8.591 7.400 -1.363 1.00 96.81 85 LEU A CA 1
ATOM 609 C C . LEU A 1 85 ? -9.956 6.783 -1.055 1.00 96.81 85 LEU A C 1
ATOM 611 O O . LEU A 1 85 ? -10.888 6.879 -1.855 1.00 96.81 85 LEU A O 1
ATOM 615 N N . TYR A 1 86 ? -10.085 6.191 0.125 1.00 95.56 86 TYR A N 1
ATOM 616 C CA . TYR A 1 86 ? -11.336 5.628 0.615 1.00 95.56 86 TYR A CA 1
ATOM 617 C C . TYR A 1 86 ? -12.065 6.632 1.499 1.00 95.56 86 TYR A C 1
ATOM 619 O O . TYR A 1 86 ? -11.441 7.438 2.189 1.00 95.56 86 TYR A O 1
ATOM 627 N N . ARG A 1 87 ? -13.398 6.566 1.496 1.00 97.25 87 ARG A N 1
ATOM 628 C CA . ARG A 1 87 ? -14.262 7.332 2.397 1.00 97.25 87 ARG A CA 1
ATOM 629 C C . ARG A 1 87 ? -14.894 6.383 3.406 1.00 97.25 87 ARG A C 1
ATOM 631 O O . ARG A 1 87 ? -15.483 5.379 3.021 1.00 97.25 87 ARG A O 1
ATOM 638 N N . GLY A 1 88 ? -14.814 6.749 4.675 1.00 96.44 88 GLY A N 1
ATOM 639 C CA . GLY A 1 88 ? -15.533 6.123 5.774 1.00 96.44 88 GLY A CA 1
ATOM 640 C C . GLY A 1 88 ? -16.343 7.148 6.556 1.00 96.44 88 GLY A C 1
ATOM 641 O O . GLY A 1 88 ? -16.336 8.346 6.260 1.00 96.44 88 GLY A O 1
ATOM 642 N N . GLU A 1 89 ? -17.014 6.662 7.589 1.00 97.56 89 GLU A N 1
ATOM 643 C CA . GLU A 1 89 ? -17.811 7.469 8.501 1.00 97.56 89 GLU A CA 1
ATOM 644 C C . GLU A 1 89 ? -17.490 7.061 9.940 1.00 97.56 89 GLU A C 1
ATOM 646 O O . GLU A 1 89 ? -17.424 5.876 10.270 1.00 97.56 89 GLU A O 1
ATOM 651 N N . LEU A 1 90 ? -17.238 8.049 10.795 1.00 95.62 90 LEU A N 1
ATOM 652 C CA . LEU A 1 90 ? -17.081 7.846 12.229 1.00 95.62 90 LEU A CA 1
ATOM 653 C C . LEU A 1 90 ? -18.451 7.640 12.880 1.00 95.62 90 LEU A C 1
ATOM 655 O O . LEU A 1 90 ? -19.460 8.142 12.397 1.00 95.62 90 LEU A O 1
ATOM 659 N N . SER A 1 91 ? -18.483 7.017 14.058 1.00 95.69 91 SER A N 1
ATOM 660 C CA . SER A 1 91 ? -19.724 6.787 14.822 1.00 95.69 91 SER A CA 1
ATOM 661 C C . SER A 1 91 ? -20.528 8.055 15.150 1.00 95.69 91 SER A C 1
ATOM 663 O O . SER A 1 91 ? -21.706 7.973 15.480 1.00 95.69 91 SER A O 1
ATOM 665 N N . ASN A 1 92 ? -19.906 9.233 15.060 1.00 96.00 92 ASN A N 1
ATOM 666 C CA . ASN A 1 92 ? -20.543 10.537 15.249 1.00 96.00 92 ASN A CA 1
ATOM 667 C C . ASN A 1 92 ? -21.006 11.206 13.935 1.00 96.00 92 ASN A C 1
ATOM 669 O O . ASN A 1 92 ? -21.251 12.412 13.936 1.00 96.00 92 ASN A O 1
ATOM 673 N N . GLY A 1 93 ? -21.077 10.463 12.825 1.00 96.06 93 GLY A N 1
ATOM 674 C CA . GLY A 1 93 ? -21.558 10.931 11.518 1.00 96.06 93 GLY A CA 1
ATOM 675 C C . GLY A 1 93 ? -20.563 11.790 10.730 1.00 96.06 93 GLY A C 1
ATOM 676 O O . GLY A 1 93 ? -20.895 12.316 9.668 1.00 96.06 93 GLY A O 1
ATOM 677 N N . LYS A 1 94 ? -19.334 11.978 11.231 1.00 97.56 94 LYS A N 1
ATOM 678 C CA . LYS A 1 94 ? -18.295 12.707 10.495 1.00 97.56 94 LYS A CA 1
ATOM 679 C C . LYS A 1 94 ? -17.634 11.803 9.463 1.00 97.56 94 LYS A C 1
ATOM 681 O O . LYS A 1 94 ? -17.183 10.707 9.786 1.00 97.56 94 LYS A O 1
ATOM 686 N N . ASN A 1 95 ? -17.504 12.311 8.243 1.00 97.75 95 ASN A N 1
ATOM 687 C CA . ASN A 1 95 ? -16.741 11.645 7.196 1.00 97.75 95 ASN A CA 1
ATOM 688 C C . ASN A 1 95 ? -15.244 11.616 7.540 1.00 97.75 95 ASN A C 1
ATOM 690 O O . ASN A 1 95 ? -14.692 12.601 8.037 1.00 97.75 95 ASN A O 1
ATOM 694 N N . VAL A 1 96 ? -14.593 10.506 7.210 1.00 97.56 96 VAL A N 1
ATOM 695 C CA . VAL A 1 96 ? -13.139 10.335 7.263 1.00 97.56 96 VAL A CA 1
ATOM 696 C C . VAL A 1 96 ? -12.653 9.824 5.914 1.00 97.56 96 VAL A C 1
ATOM 698 O O . VAL A 1 96 ? -13.337 9.039 5.260 1.00 97.56 96 VAL A O 1
ATOM 701 N N . TRP A 1 97 ? -11.478 10.271 5.489 1.00 97.50 97 TRP A N 1
ATOM 702 C CA . TRP A 1 97 ? -10.840 9.809 4.265 1.00 97.50 97 TRP A CA 1
ATOM 703 C C . TRP A 1 97 ? -9.504 9.193 4.623 1.00 97.50 97 TRP A C 1
ATOM 705 O O . TRP A 1 97 ? -8.770 9.743 5.444 1.00 97.50 97 TRP A O 1
ATOM 715 N N . TYR A 1 98 ? -9.214 8.038 4.045 1.00 96.06 98 TYR A N 1
ATOM 716 C CA . TYR A 1 98 ? -8.058 7.248 4.430 1.00 96.06 98 TYR A CA 1
ATOM 717 C C . TYR A 1 98 ? -7.501 6.467 3.245 1.00 96.06 98 TYR A C 1
ATOM 719 O O . TYR A 1 98 ? -8.191 6.197 2.263 1.00 96.06 98 TYR A O 1
ATOM 727 N N . ILE A 1 99 ? -6.228 6.111 3.365 1.00 95.88 99 ILE A N 1
ATOM 728 C CA . ILE A 1 99 ? -5.519 5.209 2.460 1.00 95.88 99 ILE A CA 1
ATOM 729 C C . ILE A 1 99 ? -5.232 3.907 3.206 1.00 95.88 99 ILE A C 1
ATOM 731 O O . ILE A 1 99 ? -5.078 3.915 4.429 1.00 95.88 99 ILE A O 1
ATOM 735 N N . LEU A 1 100 ? -5.156 2.797 2.479 1.00 94.19 100 LEU A N 1
ATOM 736 C CA . LEU A 1 100 ? -4.692 1.515 3.012 1.00 94.19 100 LEU A CA 1
ATOM 737 C C . LEU A 1 100 ? -3.337 1.219 2.392 1.00 94.19 100 LEU A C 1
ATOM 739 O O . LEU A 1 100 ? -3.218 1.255 1.174 1.00 94.19 100 LEU A O 1
ATOM 743 N N . THR A 1 101 ? -2.337 0.920 3.214 1.00 93.38 101 THR A N 1
ATOM 744 C CA . THR A 1 101 ? -0.993 0.538 2.749 1.00 93.38 101 THR A CA 1
ATOM 745 C C . THR A 1 101 ? -0.662 -0.903 3.117 1.00 93.38 101 THR A C 1
ATOM 747 O O . THR A 1 101 ? -0.083 -1.637 2.317 1.00 93.38 101 THR A O 1
ATOM 750 N N . ASP A 1 102 ? -1.100 -1.330 4.300 1.00 94.00 102 ASP A N 1
ATOM 751 C CA . ASP A 1 102 ? -0.751 -2.605 4.909 1.00 94.00 102 ASP A CA 1
ATOM 752 C C . ASP A 1 102 ? -1.967 -3.209 5.632 1.00 94.00 102 ASP A C 1
ATOM 754 O O . ASP A 1 102 ? -2.912 -2.505 5.9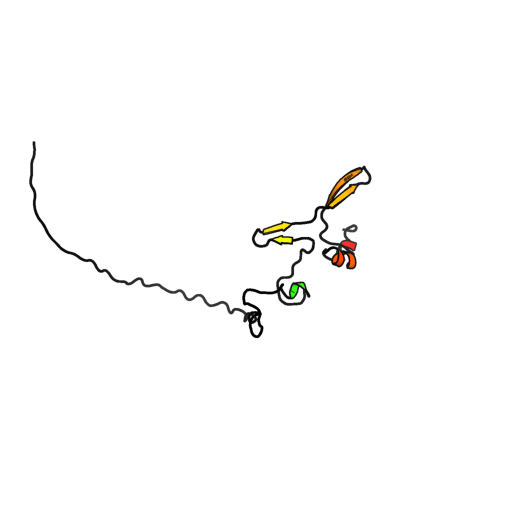95 1.00 94.00 102 ASP A O 1
ATOM 758 N N . THR A 1 103 ? -1.938 -4.518 5.871 1.00 94.38 103 THR A N 1
ATOM 759 C CA . THR A 1 103 ? -2.965 -5.245 6.630 1.00 94.38 103 THR A CA 1
ATOM 760 C C . THR A 1 103 ? -2.359 -6.409 7.418 1.00 94.38 103 THR A C 1
ATOM 762 O O . THR A 1 103 ? -1.305 -6.938 7.065 1.00 94.38 103 THR A O 1
ATOM 765 N N . THR A 1 104 ? -3.026 -6.818 8.498 1.00 95.50 104 THR A N 1
ATOM 766 C CA . THR A 1 104 ? -2.675 -8.008 9.293 1.00 95.50 104 THR A CA 1
ATOM 767 C C . THR A 1 104 ? -3.196 -9.313 8.694 1.00 95.50 104 THR A C 1
ATOM 769 O O . THR A 1 104 ? -2.876 -10.373 9.226 1.00 95.50 104 THR A O 1
ATOM 772 N N . ASP A 1 105 ? -3.993 -9.260 7.623 1.00 95.19 105 ASP A N 1
ATOM 773 C CA . ASP A 1 105 ? -4.581 -10.433 6.969 1.00 95.19 105 ASP A CA 1
ATOM 774 C C . ASP A 1 105 ? -3.952 -10.657 5.587 1.00 95.19 105 ASP A C 1
ATOM 776 O O . ASP A 1 105 ? -4.046 -9.812 4.697 1.00 95.19 105 ASP A O 1
ATOM 780 N N . GLU A 1 106 ? -3.304 -11.807 5.409 1.00 94.25 106 GLU A N 1
ATOM 781 C CA . GLU A 1 106 ? -2.576 -12.147 4.183 1.00 94.25 106 GLU A CA 1
ATOM 782 C C . GLU A 1 106 ? -3.493 -12.291 2.961 1.00 94.25 106 GLU A C 1
ATOM 784 O O . GLU A 1 106 ? -3.138 -11.849 1.868 1.00 94.25 106 GLU A O 1
ATOM 789 N N . ARG A 1 107 ? -4.709 -12.823 3.139 1.00 95.62 107 ARG A N 1
ATOM 790 C CA . ARG A 1 107 ? -5.669 -12.979 2.036 1.00 95.62 107 ARG A CA 1
ATOM 791 C C . ARG A 1 107 ? -6.191 -11.629 1.571 1.00 95.62 107 ARG A C 1
ATOM 793 O O . ARG A 1 107 ? -6.314 -11.398 0.371 1.00 95.62 107 ARG A O 1
ATOM 800 N N . ASN A 1 108 ? -6.459 -10.719 2.505 1.00 93.94 108 ASN A N 1
ATOM 801 C CA . ASN A 1 108 ? -6.832 -9.349 2.166 1.00 93.94 108 ASN A CA 1
ATOM 802 C C . ASN A 1 108 ? -5.673 -8.603 1.499 1.00 93.94 108 ASN A C 1
ATOM 804 O O . ASN A 1 108 ? -5.912 -7.831 0.573 1.00 93.94 108 ASN A O 1
ATOM 808 N N . ALA A 1 109 ? -4.433 -8.832 1.944 1.00 94.12 109 ALA A N 1
ATOM 809 C CA . ALA A 1 109 ? -3.256 -8.239 1.319 1.00 94.12 109 ALA A CA 1
ATOM 810 C C . ALA A 1 109 ? -3.149 -8.644 -0.154 1.00 94.12 109 ALA A C 1
ATOM 812 O O . ALA A 1 109 ? -2.962 -7.793 -1.020 1.00 94.12 109 ALA A O 1
ATOM 813 N N . GLU A 1 110 ? -3.335 -9.928 -0.450 1.00 92.06 110 GLU A N 1
ATOM 814 C CA . GLU A 1 110 ? -3.320 -10.437 -1.818 1.00 92.06 110 GLU A CA 1
ATOM 815 C C . GLU A 1 110 ? -4.495 -9.900 -2.650 1.00 92.06 110 GLU A C 1
ATOM 817 O O . GLU A 1 110 ? -4.279 -9.362 -3.734 1.00 92.06 110 GLU A O 1
ATOM 822 N N . ALA A 1 111 ? -5.721 -9.966 -2.122 1.00 92.44 111 ALA A N 1
ATOM 823 C CA . ALA A 1 111 ? -6.927 -9.563 -2.846 1.00 92.44 111 ALA A CA 1
ATOM 824 C C . ALA A 1 111 ? -6.985 -8.059 -3.162 1.00 92.44 111 ALA A C 1
ATOM 826 O O . ALA A 1 111 ? -7.528 -7.663 -4.192 1.00 92.44 111 ALA A O 1
ATOM 827 N N . LEU A 1 112 ? -6.449 -7.219 -2.273 1.00 90.75 112 LEU A N 1
ATOM 828 C CA . LEU A 1 112 ? -6.502 -5.759 -2.395 1.00 90.75 112 LEU A CA 1
ATOM 829 C C . LEU A 1 112 ? -5.179 -5.147 -2.871 1.00 90.75 112 LEU A C 1
ATOM 831 O O . LEU A 1 112 ? -5.086 -3.927 -2.996 1.00 90.75 112 LEU A O 1
ATOM 835 N N . GLY A 1 113 ? -4.151 -5.966 -3.112 1.00 91.12 113 GLY A N 1
ATOM 836 C CA . GLY A 1 113 ? -2.816 -5.483 -3.461 1.00 91.12 113 GLY A CA 1
ATOM 837 C C . GLY A 1 113 ? -2.173 -4.658 -2.342 1.00 91.12 113 GLY A C 1
ATOM 838 O O . GLY A 1 113 ? -1.492 -3.677 -2.615 1.00 91.12 113 GLY A O 1
ATOM 839 N N . LEU A 1 114 ? -2.394 -5.018 -1.080 1.00 94.06 114 LEU A N 1
ATOM 840 C CA . LEU A 1 114 ? -1.762 -4.372 0.072 1.00 94.06 114 LEU A CA 1
ATOM 841 C C . LEU A 1 114 ? -0.533 -5.160 0.527 1.00 94.06 114 LEU A C 1
ATOM 843 O O . LEU A 1 114 ? -0.293 -6.302 0.127 1.00 94.06 114 LEU A O 1
ATOM 847 N N . ASN A 1 115 ? 0.252 -4.558 1.409 1.00 92.88 115 ASN A N 1
ATOM 848 C CA . ASN A 1 115 ? 1.319 -5.268 2.093 1.00 92.88 115 ASN A CA 1
ATOM 849 C C . ASN A 1 115 ? 0.765 -6.098 3.255 1.00 92.88 115 ASN A C 1
ATOM 851 O O . ASN A 1 115 ? 0.006 -5.601 4.086 1.00 92.88 115 ASN A O 1
ATOM 855 N N . PHE A 1 116 ? 1.188 -7.355 3.361 1.00 93.88 116 PHE A N 1
ATOM 856 C CA . PHE A 1 116 ? 0.956 -8.132 4.573 1.00 93.88 116 PHE A CA 1
ATOM 857 C C . PHE A 1 116 ? 1.976 -7.733 5.643 1.00 93.88 116 PHE A C 1
ATOM 859 O O . PHE A 1 116 ? 3.187 -7.812 5.425 1.00 93.88 116 PHE A O 1
ATOM 866 N N . SER A 1 117 ? 1.487 -7.332 6.814 1.00 93.69 117 SER A N 1
ATOM 867 C CA . SER A 1 117 ? 2.314 -6.925 7.945 1.00 93.69 117 SER A CA 1
ATOM 868 C C . SER A 1 117 ? 1.797 -7.538 9.243 1.00 93.69 117 SER A C 1
ATOM 870 O O . SER A 1 117 ? 0.970 -6.969 9.955 1.00 93.69 117 SER A O 1
ATOM 872 N N . ALA A 1 118 ? 2.349 -8.698 9.606 1.00 93.38 118 ALA A N 1
ATOM 873 C CA . ALA A 1 118 ? 2.028 -9.381 10.862 1.00 93.38 118 ALA A CA 1
ATOM 874 C C . ALA A 1 118 ? 2.331 -8.530 12.112 1.00 93.38 118 ALA A C 1
ATOM 876 O O . ALA A 1 118 ? 1.732 -8.742 13.167 1.00 93.38 118 ALA A O 1
ATOM 877 N N . LYS A 1 119 ? 3.236 -7.546 12.010 1.00 91.00 119 LYS A N 1
ATOM 878 C CA . LYS A 1 119 ? 3.597 -6.659 13.124 1.00 91.00 119 LYS A CA 1
ATOM 879 C C . LYS A 1 119 ? 2.451 -5.728 13.531 1.00 91.00 119 LYS A C 1
ATOM 881 O O . LYS A 1 119 ? 2.385 -5.331 14.691 1.00 91.00 119 LYS A O 1
ATOM 886 N N . LEU A 1 120 ? 1.522 -5.431 12.620 1.00 92.44 120 LEU A N 1
ATOM 887 C CA . LEU A 1 120 ? 0.353 -4.603 12.922 1.00 92.44 120 LEU A CA 1
ATOM 888 C C . LEU A 1 120 ? -0.589 -5.242 13.953 1.00 92.44 120 LEU A C 1
ATOM 890 O O . LEU A 1 120 ? -1.344 -4.519 14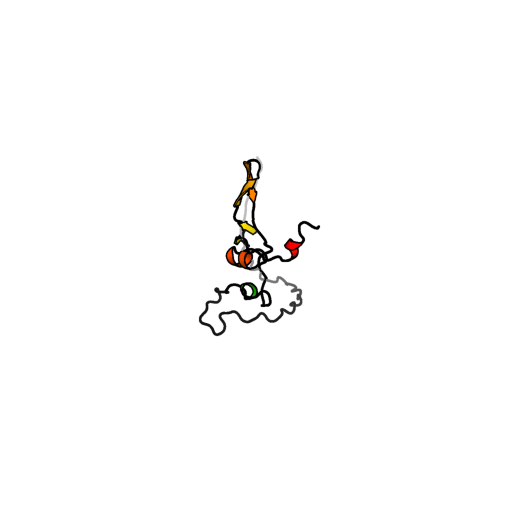.597 1.00 92.44 120 LEU A O 1
ATOM 894 N N . ASN A 1 121 ? -0.482 -6.552 14.210 1.00 92.00 121 ASN A N 1
ATOM 895 C CA . ASN A 1 121 ? -1.206 -7.204 15.309 1.00 92.00 121 ASN A CA 1
ATOM 896 C C . ASN A 1 121 ? -0.869 -6.607 16.686 1.00 92.00 121 ASN A C 1
ATOM 898 O O . ASN A 1 121 ? -1.650 -6.733 17.623 1.00 92.00 121 ASN A O 1
ATOM 902 N N . TYR A 1 122 ? 0.274 -5.929 16.803 1.00 92.38 122 TYR A N 1
ATOM 903 C CA . TYR A 1 122 ? 0.731 -5.291 18.034 1.00 92.38 122 TYR A CA 1
ATOM 904 C C . TYR A 1 122 ? 0.602 -3.762 18.002 1.00 92.38 122 TYR A C 1
ATOM 906 O O . TYR A 1 122 ? 1.071 -3.097 18.919 1.00 92.38 122 TYR A O 1
ATOM 914 N N . ALA A 1 123 ? -0.035 -3.185 16.976 1.00 87.75 123 ALA A N 1
ATOM 915 C CA . ALA A 1 123 ? -0.094 -1.733 16.787 1.00 87.75 123 ALA A CA 1
ATOM 916 C C . ALA A 1 123 ? -0.802 -0.984 17.932 1.00 87.75 123 ALA A C 1
ATOM 918 O O . ALA A 1 123 ? -0.496 0.177 18.178 1.00 87.75 123 ALA A O 1
ATOM 919 N N . ALA A 1 124 ? -1.726 -1.642 18.638 1.00 78.75 124 ALA A N 1
ATOM 920 C CA . ALA A 1 124 ? -2.473 -1.055 19.753 1.00 78.75 124 ALA A CA 1
ATOM 921 C C . ALA A 1 124 ? -1.779 -1.190 21.123 1.00 78.75 124 ALA A C 1
ATOM 923 O O . ALA A 1 124 ? -2.268 -0.638 22.103 1.00 78.75 124 ALA A O 1
ATOM 924 N N . ILE A 1 125 ? -0.688 -1.958 21.204 1.00 79.56 125 ILE A N 1
ATOM 925 C CA . ILE A 1 125 ? 0.004 -2.312 22.459 1.00 79.56 125 ILE A CA 1
ATOM 926 C C . ILE A 1 125 ? 1.368 -1.591 22.554 1.00 79.56 125 ILE A C 1
ATOM 928 O O . ILE A 1 125 ? 2.174 -1.894 23.429 1.00 79.56 125 ILE A O 1
ATOM 932 N N . GLY A 1 126 ? 1.643 -0.674 21.618 1.00 55.22 126 GLY A N 1
ATOM 933 C CA . GLY A 1 126 ? 2.884 0.102 21.536 1.00 55.22 126 GLY A CA 1
ATOM 934 C C . GLY A 1 126 ? 2.942 1.257 22.521 1.00 55.22 126 GLY A C 1
ATOM 935 O O . GLY A 1 126 ? 1.924 1.973 22.638 1.00 55.22 126 GLY A O 1
#